Protein AF-A0A9P4US97-F1 (afdb_monomer_lite)

Foldseek 3Di:
DPPDDDDLLDPVNLVVLLVVLVVCVVVVVLVVSLVSLVSSLVSCPVNDDPPDPSNVVSVVVNVVSVVVD

Sequence (69 aa):
IQAEVLAEDHPDRLASQHELARAYQANGQVKQAVELMEYVVKIDQRVFRFDHPSRLLSESTLRSWRVVL

Secondary structure (DSSP, 8-state):
-------TT-HHHHHHHHHHHHHHHHTT-HHHHHHHHHHHHHHHHHHS-TT-HHHHHHHHHHHHHHHH-

InterPro domains:
  IPR011990 Tetratricopeptide-like helical domain superfamily [G3DSA:1.25.40.10] (1-66)
  IPR011990 Tetratricopeptide-like helical domain superfamily [SSF48452] (4-56)

Radius of gyration: 12.4 Å; chains: 1; bounding box: 23×37×25 Å

pLDDT: mean 90.43, std 11.0, range [46.56, 98.0]

Organism: NCBI:txid682080

Structure (mmCIF, N/CA/C/O backbone):
data_AF-A0A9P4US97-F1
#
_entry.id   AF-A0A9P4US97-F1
#
loop_
_atom_site.group_PDB
_atom_site.id
_atom_site.type_symbol
_atom_site.label_atom_id
_atom_site.label_alt_id
_atom_site.label_comp_id
_atom_site.label_asym_id
_atom_site.label_entity_id
_atom_site.label_seq_id
_atom_site.pdbx_PDB_ins_code
_atom_site.Cartn_x
_atom_site.Cartn_y
_atom_site.Cartn_z
_atom_site.occupancy
_atom_site.B_iso_or_equiv
_atom_site.auth_seq_id
_atom_site.auth_comp_id
_atom_site.auth_asym_id
_atom_site.auth_atom_id
_atom_site.pdbx_PDB_model_num
ATOM 1 N N . ILE A 1 1 ? 7.023 -26.027 -6.782 1.00 46.56 1 ILE A N 1
ATOM 2 C CA . ILE A 1 1 ? 6.663 -24.702 -7.338 1.00 46.56 1 ILE A CA 1
ATOM 3 C C . ILE A 1 1 ? 7.744 -23.747 -6.863 1.00 46.56 1 ILE A C 1
ATOM 5 O O . ILE A 1 1 ? 7.902 -23.604 -5.658 1.00 46.56 1 ILE A O 1
ATOM 9 N N . GLN A 1 2 ? 8.567 -23.223 -7.767 1.00 49.75 2 GLN A N 1
ATOM 10 C CA . GLN A 1 2 ? 9.585 -22.234 -7.422 1.00 49.75 2 GLN A CA 1
ATOM 11 C C . GLN A 1 2 ? 8.859 -20.896 -7.273 1.00 49.75 2 GLN A C 1
ATOM 13 O O . GLN A 1 2 ? 8.316 -20.383 -8.245 1.00 49.75 2 GLN A O 1
ATOM 18 N N . ALA A 1 3 ? 8.739 -20.398 -6.044 1.00 55.41 3 ALA A N 1
ATOM 19 C CA . ALA A 1 3 ? 8.218 -19.060 -5.808 1.00 55.41 3 ALA A CA 1
ATOM 20 C C . ALA A 1 3 ? 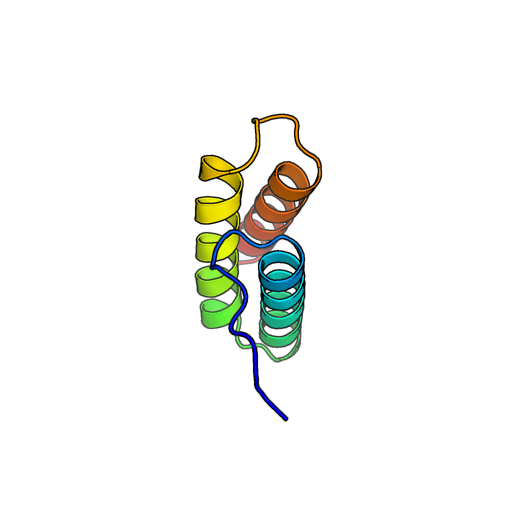9.296 -18.069 -6.258 1.00 55.41 3 ALA A C 1
ATOM 22 O O . ALA A 1 3 ? 10.261 -17.829 -5.534 1.00 55.41 3 ALA A O 1
ATOM 23 N N . GLU A 1 4 ? 9.180 -17.549 -7.478 1.00 71.19 4 GLU A N 1
ATOM 24 C CA . GLU A 1 4 ? 9.981 -16.399 -7.881 1.00 71.19 4 GLU A CA 1
ATOM 25 C C . GLU A 1 4 ? 9.503 -15.193 -7.076 1.00 71.19 4 GLU A C 1
ATOM 27 O O . GLU A 1 4 ? 8.372 -14.722 -7.204 1.00 71.19 4 GLU A O 1
ATOM 32 N N . VAL A 1 5 ? 10.361 -14.734 -6.168 1.00 78.00 5 VAL A N 1
ATOM 33 C CA . VAL A 1 5 ? 10.110 -13.522 -5.399 1.00 78.00 5 VAL A CA 1
ATOM 34 C C . VAL A 1 5 ? 10.273 -12.350 -6.358 1.00 78.00 5 VAL A C 1
ATOM 36 O O . VAL A 1 5 ? 11.392 -11.990 -6.717 1.00 78.00 5 VAL A O 1
ATOM 39 N N . LEU A 1 6 ? 9.152 -11.762 -6.776 1.00 85.44 6 LEU A N 1
ATOM 40 C CA . LEU A 1 6 ? 9.156 -10.530 -7.557 1.00 85.44 6 LEU A CA 1
ATOM 41 C C . LEU A 1 6 ? 9.911 -9.435 -6.791 1.00 85.44 6 LEU A C 1
ATOM 43 O O . LEU A 1 6 ? 9.728 -9.278 -5.574 1.00 85.44 6 LEU A O 1
ATOM 47 N N . ALA A 1 7 ? 10.740 -8.676 -7.509 1.00 89.00 7 ALA A N 1
ATOM 48 C CA . ALA A 1 7 ? 11.448 -7.526 -6.959 1.00 89.00 7 ALA A CA 1
ATOM 49 C C . ALA A 1 7 ? 10.465 -6.519 -6.338 1.00 89.00 7 ALA A C 1
ATOM 51 O O . ALA A 1 7 ? 9.289 -6.468 -6.698 1.00 89.00 7 ALA A O 1
ATOM 52 N N . GLU A 1 8 ? 10.931 -5.732 -5.369 1.00 86.56 8 GLU A N 1
ATOM 53 C CA . GLU A 1 8 ? 10.082 -4.792 -4.623 1.00 86.56 8 GLU A CA 1
ATOM 54 C C . GLU A 1 8 ? 9.413 -3.726 -5.498 1.00 86.56 8 GLU A C 1
ATOM 56 O O . GLU A 1 8 ? 8.338 -3.245 -5.162 1.00 86.56 8 GLU A O 1
ATOM 61 N N . ASP A 1 9 ? 10.039 -3.374 -6.614 1.00 87.94 9 ASP A N 1
ATOM 62 C CA . ASP A 1 9 ? 9.553 -2.429 -7.616 1.00 87.94 9 ASP A CA 1
ATOM 63 C C . ASP A 1 9 ? 8.770 -3.086 -8.759 1.00 87.94 9 ASP A C 1
ATOM 65 O O . ASP A 1 9 ? 8.342 -2.400 -9.690 1.00 87.94 9 ASP A O 1
ATOM 69 N N . HIS A 1 10 ? 8.548 -4.400 -8.700 1.00 90.31 10 HIS A N 1
ATOM 70 C CA . HIS A 1 10 ? 7.786 -5.093 -9.724 1.00 90.31 10 HIS A CA 1
ATOM 71 C C . HIS A 1 10 ? 6.313 -4.643 -9.690 1.00 90.31 10 HIS A C 1
ATOM 73 O O . HIS A 1 10 ? 5.671 -4.768 -8.639 1.00 90.31 10 HIS A O 1
ATOM 79 N N . PRO A 1 11 ? 5.729 -4.197 -10.821 1.00 88.19 11 PRO A N 1
ATOM 80 C CA . PRO A 1 11 ? 4.360 -3.677 -10.863 1.00 88.19 11 PRO A CA 1
ATOM 81 C C . PRO A 1 11 ? 3.316 -4.618 -10.247 1.00 88.19 11 PRO A C 1
ATOM 83 O O . PRO A 1 11 ? 2.495 -4.182 -9.445 1.00 88.19 11 PRO A O 1
ATOM 86 N N . ASP A 1 12 ? 3.391 -5.920 -10.536 1.00 90.88 12 ASP A N 1
ATOM 87 C CA . ASP A 1 12 ? 2.437 -6.905 -9.998 1.00 90.88 12 ASP A CA 1
ATOM 88 C C . ASP A 1 12 ? 2.531 -7.073 -8.474 1.00 90.88 12 ASP A C 1
ATOM 90 O O . ASP A 1 12 ? 1.525 -7.313 -7.796 1.00 90.88 12 ASP A O 1
ATOM 94 N N . ARG A 1 13 ? 3.736 -6.912 -7.908 1.00 92.38 13 ARG A N 1
ATOM 95 C CA . ARG A 1 13 ? 3.934 -6.943 -6.457 1.00 92.38 13 ARG A CA 1
ATOM 96 C C . ARG A 1 13 ? 3.323 -5.702 -5.815 1.00 92.38 13 ARG A C 1
ATOM 98 O O . ARG A 1 13 ? 2.604 -5.841 -4.827 1.00 92.38 13 ARG A O 1
ATOM 105 N N . LEU A 1 14 ? 3.554 -4.523 -6.393 1.00 93.94 14 LEU A N 1
ATOM 106 C CA . LEU A 1 14 ? 2.981 -3.260 -5.916 1.00 93.94 14 LEU A CA 1
ATOM 107 C C . LEU A 1 14 ? 1.448 -3.260 -6.011 1.00 93.94 14 LEU A C 1
ATOM 109 O O . LEU A 1 14 ? 0.776 -2.860 -5.061 1.00 93.94 14 LEU A O 1
ATOM 113 N N . ALA A 1 15 ? 0.885 -3.798 -7.098 1.00 91.62 15 ALA A N 1
ATOM 114 C CA . ALA A 1 15 ? -0.558 -3.980 -7.251 1.00 91.62 15 ALA A CA 1
ATOM 115 C C . ALA A 1 15 ? -1.134 -4.916 -6.174 1.00 91.62 15 ALA A C 1
ATOM 117 O O . ALA A 1 15 ? -2.127 -4.589 -5.524 1.00 91.62 15 ALA A O 1
ATOM 118 N N . SER A 1 16 ? -0.470 -6.046 -5.914 1.00 94.75 16 SER A N 1
ATOM 119 C CA . SER A 1 16 ? -0.883 -6.983 -4.860 1.00 94.75 16 SER A CA 1
ATOM 120 C C . SER A 1 16 ? -0.810 -6.356 -3.461 1.00 94.75 16 SER A C 1
ATOM 122 O O . SER A 1 16 ? -1.686 -6.583 -2.628 1.00 94.75 16 SER A O 1
ATOM 124 N N . GLN A 1 17 ? 0.209 -5.536 -3.190 1.00 96.62 17 GLN A N 1
ATOM 125 C CA . GLN A 1 17 ? 0.346 -4.808 -1.924 1.00 96.62 17 GLN A CA 1
ATOM 126 C C . GLN A 1 17 ? -0.721 -3.719 -1.756 1.00 96.62 17 GLN A C 1
ATOM 128 O O . GLN A 1 17 ? -1.225 -3.535 -0.648 1.00 96.62 17 GLN A O 1
ATOM 133 N N . HIS A 1 18 ? -1.113 -3.039 -2.837 1.00 95.19 18 HIS A N 1
ATOM 134 C CA . HIS A 1 18 ? -2.232 -2.095 -2.824 1.00 95.19 18 HIS A CA 1
ATOM 135 C C . HIS A 1 18 ? -3.534 -2.798 -2.414 1.00 95.19 18 HIS A C 1
ATOM 137 O O . HIS A 1 18 ? -4.237 -2.337 -1.513 1.00 95.19 18 HIS A O 1
ATOM 143 N N . GLU A 1 19 ? -3.841 -3.942 -3.030 1.00 96.62 19 GLU A N 1
ATOM 144 C CA . GLU A 1 19 ? -5.042 -4.718 -2.702 1.00 96.62 19 GLU A CA 1
ATOM 145 C C . GLU A 1 19 ? -4.997 -5.289 -1.278 1.00 96.62 19 GLU A C 1
ATOM 147 O O . GLU A 1 19 ? -6.000 -5.247 -0.564 1.00 96.62 19 GLU A O 1
ATOM 152 N N . LEU A 1 20 ? -3.826 -5.723 -0.802 1.00 97.62 20 LEU A N 1
ATOM 153 C CA . LEU A 1 20 ? -3.652 -6.131 0.593 1.00 97.62 20 LEU A CA 1
ATOM 154 C C . LEU A 1 20 ? -3.928 -4.974 1.568 1.00 97.62 20 LEU A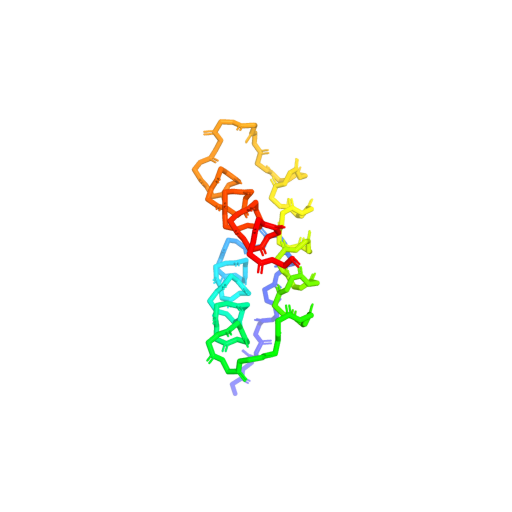 C 1
ATOM 156 O O . LEU A 1 20 ? -4.594 -5.169 2.584 1.00 97.62 20 LEU A O 1
ATOM 160 N N . ALA A 1 21 ? -3.475 -3.759 1.255 1.00 97.19 21 ALA A N 1
ATOM 161 C CA . ALA A 1 21 ? -3.758 -2.586 2.076 1.00 97.19 21 ALA A CA 1
ATOM 162 C C . ALA A 1 21 ? -5.265 -2.269 2.110 1.00 97.19 21 ALA A C 1
ATOM 164 O O . ALA A 1 21 ? -5.808 -1.972 3.176 1.00 97.19 21 ALA A O 1
ATOM 165 N N . ARG A 1 22 ? -5.967 -2.401 0.974 1.00 95.69 22 ARG A N 1
ATOM 166 C CA . ARG A 1 22 ? -7.435 -2.273 0.917 1.00 95.69 22 ARG A CA 1
ATOM 167 C C . ARG A 1 22 ? -8.129 -3.332 1.773 1.00 95.69 22 ARG A C 1
ATOM 169 O O . ARG A 1 22 ? -9.068 -3.000 2.493 1.00 95.69 22 ARG A O 1
ATOM 176 N N . ALA A 1 23 ? -7.653 -4.576 1.742 1.00 98.00 23 ALA A N 1
ATOM 177 C CA . ALA A 1 23 ? -8.185 -5.650 2.577 1.00 98.00 23 ALA A CA 1
ATOM 178 C C . ALA A 1 23 ? -7.983 -5.369 4.077 1.00 98.00 23 ALA A C 1
ATOM 180 O O . ALA A 1 23 ? -8.917 -5.539 4.860 1.00 98.00 23 ALA A O 1
ATOM 181 N N . TYR A 1 24 ? -6.810 -4.869 4.481 1.00 97.62 24 TYR A N 1
ATOM 182 C CA . TYR A 1 24 ? -6.577 -4.435 5.861 1.00 97.62 24 TYR A CA 1
ATOM 183 C C . TYR A 1 24 ? -7.518 -3.304 6.278 1.00 97.62 24 TYR A C 1
ATOM 185 O O . TYR A 1 24 ? -8.092 -3.365 7.363 1.00 97.62 24 TYR A O 1
ATOM 193 N N . GLN A 1 25 ? -7.729 -2.305 5.420 1.00 95.25 25 GLN A N 1
ATOM 194 C CA . GLN A 1 25 ? -8.643 -1.201 5.713 1.00 95.25 25 GLN A CA 1
ATOM 195 C C . GLN A 1 25 ? -10.083 -1.702 5.896 1.00 95.25 25 GLN A C 1
ATOM 197 O O . GLN A 1 25 ? -10.721 -1.358 6.892 1.00 95.25 25 GLN A O 1
ATOM 202 N N . ALA A 1 26 ? -10.554 -2.581 5.006 1.00 95.56 26 ALA A N 1
ATOM 203 C CA . ALA A 1 26 ? -11.884 -3.183 5.090 1.00 95.56 26 ALA A CA 1
ATOM 204 C C . ALA A 1 26 ? -12.066 -4.058 6.344 1.00 95.56 26 ALA A C 1
ATOM 206 O O . ALA A 1 26 ? -13.161 -4.126 6.896 1.00 95.56 26 ALA A O 1
ATOM 207 N N . ASN A 1 27 ? -10.989 -4.687 6.824 1.00 97.31 27 ASN A N 1
ATOM 208 C CA . ASN A 1 27 ? -10.975 -5.481 8.054 1.00 97.31 27 ASN A CA 1
ATOM 209 C C . ASN A 1 27 ? -10.762 -4.635 9.332 1.00 97.31 27 ASN A C 1
ATOM 211 O O . ASN A 1 27 ? -10.525 -5.180 10.408 1.00 97.31 27 ASN A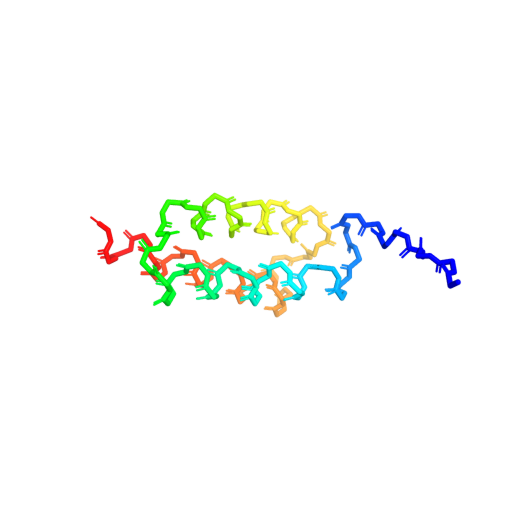 O 1
ATOM 215 N N . GLY A 1 28 ? -10.783 -3.299 9.235 1.00 95.81 28 GLY A N 1
ATOM 216 C CA . GLY A 1 28 ? -10.585 -2.390 10.372 1.00 95.81 28 GLY A CA 1
ATOM 217 C C . GLY A 1 28 ? -9.132 -2.262 10.847 1.00 95.81 28 GLY A C 1
ATOM 218 O O . GLY A 1 28 ? -8.847 -1.551 11.810 1.00 95.81 28 GLY A O 1
ATOM 219 N N . GLN A 1 29 ? -8.182 -2.889 10.154 1.00 97.19 29 GLN A N 1
ATOM 220 C CA . GLN A 1 29 ? -6.745 -2.841 10.434 1.00 97.19 29 GLN A CA 1
ATOM 221 C C . GLN A 1 29 ? -6.107 -1.575 9.845 1.00 97.19 29 GLN A C 1
ATOM 223 O O . GLN A 1 29 ? -5.130 -1.623 9.096 1.00 97.19 29 GLN A O 1
ATOM 228 N N . VAL A 1 30 ? -6.680 -0.414 10.173 1.00 94.62 30 VAL A N 1
ATOM 229 C CA . VAL A 1 30 ? -6.401 0.849 9.474 1.00 94.62 30 VAL A CA 1
ATOM 230 C C . VAL A 1 30 ? -4.928 1.252 9.563 1.00 94.62 30 VAL A C 1
ATOM 232 O O . VAL A 1 30 ? -4.349 1.666 8.563 1.00 94.62 30 VAL A O 1
ATOM 235 N N . LYS A 1 31 ? -4.277 1.060 10.718 1.00 94.94 31 LYS A N 1
ATOM 236 C CA . LYS A 1 31 ? -2.846 1.364 10.878 1.00 94.94 31 LYS A CA 1
ATOM 237 C C . LYS A 1 31 ? -1.971 0.559 9.907 1.00 94.94 31 LYS A C 1
ATOM 239 O O . LYS A 1 31 ? -1.116 1.126 9.239 1.00 94.94 31 LYS A O 1
ATOM 244 N N . GLN A 1 32 ? -2.229 -0.742 9.789 1.00 96.56 32 GLN A N 1
ATOM 245 C CA . GLN A 1 32 ? -1.465 -1.648 8.923 1.00 96.56 32 GLN A CA 1
ATOM 246 C C . GLN A 1 32 ? -1.727 -1.357 7.440 1.00 96.56 32 GLN A C 1
ATOM 248 O O . GLN A 1 32 ? -0.815 -1.444 6.622 1.00 96.56 32 GLN A O 1
ATOM 253 N N . ALA A 1 33 ? -2.960 -0.969 7.096 1.00 96.69 33 ALA A N 1
ATOM 254 C CA . ALA A 1 33 ? -3.302 -0.504 5.756 1.00 96.69 33 ALA A CA 1
ATOM 255 C C . ALA A 1 33 ? -2.505 0.752 5.375 1.00 96.69 33 ALA A C 1
ATOM 257 O O . ALA A 1 33 ? -1.901 0.797 4.304 1.00 96.69 33 ALA A O 1
ATOM 258 N N . VAL A 1 34 ? -2.470 1.752 6.264 1.00 95.81 34 VAL A N 1
ATOM 259 C CA . VAL A 1 34 ? -1.743 3.008 6.035 1.00 95.81 34 VAL A CA 1
ATOM 260 C C . VAL A 1 34 ? -0.244 2.762 5.901 1.00 95.81 34 VAL A C 1
ATOM 262 O O . VAL A 1 34 ? 0.337 3.214 4.921 1.00 95.81 34 VAL A O 1
ATOM 265 N N . GLU A 1 35 ? 0.369 2.000 6.812 1.00 96.81 35 GLU A N 1
ATOM 266 C CA . GLU A 1 35 ? 1.803 1.671 6.751 1.00 96.81 35 GLU A CA 1
ATOM 267 C C . GLU A 1 35 ? 2.176 0.962 5.436 1.00 96.81 35 GLU A C 1
ATOM 269 O O . GLU A 1 35 ? 3.182 1.288 4.802 1.00 96.81 35 GLU A O 1
ATOM 274 N N . LEU A 1 36 ? 1.342 0.021 4.978 1.00 97.50 36 LEU A N 1
ATOM 275 C CA . LEU A 1 36 ? 1.573 -0.677 3.715 1.00 97.50 36 LEU A CA 1
ATOM 276 C C . LEU A 1 36 ? 1.404 0.248 2.501 1.00 97.50 36 LEU A C 1
ATOM 278 O O . LEU A 1 36 ? 2.195 0.184 1.561 1.00 97.50 36 LEU A O 1
ATOM 282 N N . MET A 1 37 ? 0.409 1.135 2.513 1.00 97.31 37 MET A N 1
ATOM 283 C CA . MET A 1 37 ? 0.202 2.089 1.422 1.00 97.31 37 MET A CA 1
ATOM 284 C C . MET A 1 37 ? 1.303 3.160 1.370 1.00 97.31 37 MET A C 1
ATOM 286 O O . MET A 1 37 ? 1.726 3.549 0.285 1.00 97.31 37 MET A O 1
ATOM 290 N N . GLU A 1 38 ? 1.833 3.596 2.516 1.00 97.19 38 GLU A N 1
ATOM 291 C CA . GLU A 1 38 ? 3.018 4.464 2.584 1.00 97.19 38 GLU A CA 1
ATOM 292 C C . GLU A 1 38 ? 4.242 3.811 1.937 1.00 97.19 38 GLU A C 1
ATOM 294 O O . GLU A 1 38 ? 4.986 4.475 1.208 1.00 97.19 38 GLU A O 1
ATOM 299 N N . TYR A 1 39 ? 4.432 2.505 2.157 1.00 96.88 39 TYR A N 1
ATO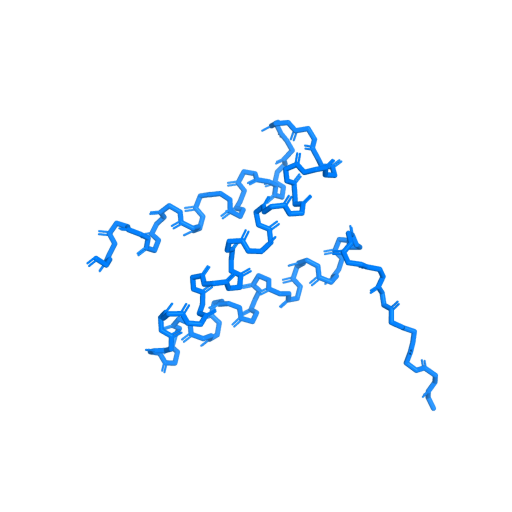M 300 C CA . TYR A 1 39 ? 5.471 1.740 1.476 1.00 96.88 39 TYR A CA 1
ATOM 301 C C . TYR A 1 39 ? 5.264 1.736 -0.045 1.00 96.88 39 TYR A C 1
ATOM 303 O O . TYR A 1 39 ? 6.192 2.092 -0.770 1.00 96.88 39 TYR A O 1
ATOM 311 N N . VAL A 1 40 ? 4.059 1.410 -0.532 1.00 96.44 40 VAL A N 1
ATOM 312 C CA . VAL A 1 40 ? 3.750 1.391 -1.977 1.00 96.44 40 VAL A CA 1
ATOM 313 C C . VAL A 1 40 ? 4.025 2.753 -2.618 1.00 96.44 40 VAL A C 1
ATOM 315 O O . VAL A 1 40 ? 4.759 2.823 -3.602 1.00 96.44 40 VAL A O 1
ATOM 318 N N . VAL A 1 41 ? 3.543 3.845 -2.011 1.00 96.31 41 VAL A N 1
ATOM 319 C CA . VAL A 1 41 ? 3.801 5.214 -2.492 1.00 96.31 41 VAL A CA 1
ATOM 320 C C . VAL A 1 41 ? 5.301 5.495 -2.570 1.00 96.31 41 VAL A C 1
ATOM 322 O O . VAL A 1 41 ? 5.778 6.022 -3.572 1.00 96.31 41 VAL A O 1
ATOM 325 N N . LYS A 1 42 ? 6.082 5.117 -1.553 1.00 96.88 42 LYS A N 1
ATOM 326 C CA . LYS A 1 42 ? 7.534 5.344 -1.549 1.00 96.88 42 LYS A CA 1
ATOM 327 C C . LYS A 1 42 ? 8.239 4.640 -2.714 1.00 96.88 42 LYS A C 1
ATOM 329 O O . LYS A 1 42 ? 9.178 5.203 -3.281 1.00 96.88 42 LYS A O 1
ATOM 334 N N . ILE A 1 43 ? 7.819 3.424 -3.062 1.00 95.69 43 ILE A N 1
ATOM 335 C CA . ILE A 1 43 ? 8.391 2.688 -4.195 1.00 95.69 43 ILE A CA 1
ATOM 336 C C . ILE A 1 43 ? 7.936 3.307 -5.519 1.00 95.69 43 ILE A C 1
ATOM 338 O O . ILE A 1 43 ? 8.784 3.613 -6.359 1.00 95.69 43 ILE A O 1
ATOM 342 N N . ASP A 1 44 ? 6.642 3.593 -5.673 1.00 94.00 44 ASP A N 1
ATOM 343 C CA . ASP A 1 44 ? 6.088 4.237 -6.869 1.00 94.00 44 ASP A CA 1
ATOM 344 C C . ASP A 1 44 ? 6.764 5.581 -7.164 1.00 94.00 44 ASP A C 1
ATOM 346 O O . ASP A 1 44 ? 7.069 5.888 -8.313 1.00 94.00 44 ASP A O 1
ATOM 350 N N . GLN A 1 45 ? 7.062 6.376 -6.133 1.00 95.12 45 GLN A N 1
ATOM 351 C CA . GLN A 1 45 ? 7.753 7.659 -6.281 1.00 95.12 45 GLN A CA 1
ATOM 352 C C . GLN A 1 45 ? 9.194 7.526 -6.783 1.00 95.12 45 GLN A C 1
ATOM 354 O O . GLN A 1 45 ? 9.702 8.454 -7.419 1.00 95.12 45 GLN A O 1
ATOM 359 N N . ARG A 1 46 ? 9.851 6.401 -6.478 1.00 95.00 46 ARG A N 1
ATOM 360 C CA . ARG A 1 46 ? 11.221 6.092 -6.905 1.00 95.00 46 ARG A CA 1
ATOM 361 C C . ARG A 1 46 ? 11.262 5.529 -8.325 1.00 95.00 46 ARG A C 1
ATOM 363 O O . ARG A 1 46 ? 12.207 5.814 -9.053 1.00 95.00 46 ARG A O 1
ATOM 370 N N . VAL A 1 47 ? 10.275 4.714 -8.687 1.00 93.62 47 VAL A N 1
ATOM 371 C CA . VAL A 1 47 ? 10.246 3.946 -9.942 1.00 93.62 47 VAL A CA 1
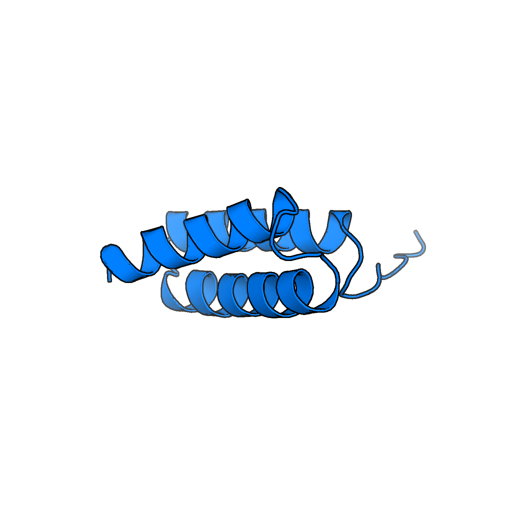ATOM 372 C C . VAL A 1 47 ? 9.553 4.725 -11.055 1.00 93.62 47 VAL A C 1
ATOM 374 O O . VAL A 1 47 ? 10.029 4.755 -12.190 1.00 93.62 47 VAL A O 1
ATOM 377 N N . PHE A 1 48 ? 8.440 5.383 -10.736 1.00 92.50 48 PHE A N 1
ATOM 378 C CA . PHE A 1 48 ? 7.590 6.045 -11.710 1.00 92.50 48 PHE A CA 1
ATOM 379 C C . PHE A 1 48 ? 7.738 7.571 -11.688 1.00 92.50 48 PHE A C 1
ATOM 381 O O . PHE A 1 48 ? 7.900 8.216 -10.644 1.00 92.50 48 PHE A O 1
ATOM 388 N N . ARG A 1 49 ? 7.609 8.175 -12.876 1.00 94.19 49 ARG A N 1
ATOM 389 C CA . ARG A 1 49 ? 7.490 9.632 -13.020 1.00 94.19 49 ARG A CA 1
ATOM 390 C C . ARG A 1 49 ? 6.230 10.149 -12.319 1.00 94.19 49 ARG A C 1
ATOM 392 O O . ARG A 1 49 ? 5.307 9.392 -12.027 1.00 94.19 49 ARG A O 1
ATOM 399 N N . PHE A 1 50 ? 6.212 11.447 -12.026 1.00 91.25 50 PHE A N 1
ATOM 400 C CA . PHE A 1 50 ? 5.159 12.084 -11.227 1.00 91.25 50 PHE A CA 1
ATOM 401 C C . PHE A 1 50 ? 3.751 11.976 -11.845 1.00 91.25 50 PHE A C 1
ATOM 403 O O . PHE A 1 50 ? 2.767 12.047 -11.121 1.00 91.25 50 PHE A O 1
ATOM 410 N N . ASP A 1 51 ? 3.659 11.807 -13.163 1.00 92.75 51 ASP A N 1
ATOM 411 C CA . ASP A 1 51 ? 2.432 11.712 -13.959 1.00 92.75 51 ASP A CA 1
ATOM 412 C C . ASP A 1 51 ? 1.976 10.266 -14.211 1.00 92.75 51 ASP A C 1
ATOM 414 O O . ASP A 1 51 ? 0.957 10.031 -14.862 1.00 92.75 51 ASP A O 1
ATOM 418 N N . HIS A 1 52 ? 2.711 9.278 -13.697 1.00 93.88 52 HIS A N 1
ATOM 419 C CA . HIS A 1 52 ? 2.392 7.880 -13.935 1.00 93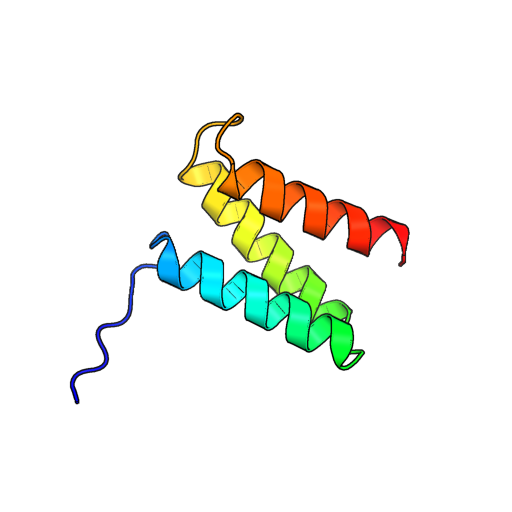.88 52 HIS A CA 1
ATOM 420 C C . HIS A 1 52 ? 1.108 7.455 -13.196 1.00 93.88 52 HIS A C 1
ATOM 422 O O . HIS A 1 52 ? 0.995 7.692 -11.986 1.00 93.88 52 HIS A O 1
ATOM 428 N N . PRO A 1 53 ? 0.174 6.743 -13.857 1.00 93.00 53 PRO A N 1
ATOM 429 C CA . PRO A 1 53 ? -1.108 6.361 -13.264 1.00 93.00 53 PRO A CA 1
ATOM 430 C C . PRO A 1 53 ? -0.998 5.601 -11.938 1.00 93.00 53 PRO A C 1
ATOM 432 O O . PRO A 1 53 ? -1.723 5.917 -10.999 1.00 93.00 53 PRO A O 1
ATOM 435 N N . SER A 1 54 ? -0.073 4.639 -11.825 1.00 89.81 54 SER A N 1
ATOM 436 C CA . SER A 1 54 ? 0.092 3.845 -10.593 1.00 89.81 54 SER A CA 1
ATOM 437 C C . SER A 1 54 ? 0.480 4.702 -9.389 1.00 89.81 54 SER A C 1
ATOM 439 O O . SER A 1 54 ? -0.080 4.529 -8.309 1.00 89.81 54 SER A O 1
ATOM 441 N N . ARG A 1 55 ? 1.365 5.685 -9.600 1.00 93.75 55 ARG A N 1
ATOM 442 C CA . ARG A 1 55 ? 1.797 6.620 -8.559 1.00 93.75 55 ARG A CA 1
ATOM 443 C C . ARG A 1 55 ? 0.655 7.532 -8.124 1.00 93.75 55 ARG A C 1
ATOM 445 O O . ARG A 1 55 ? 0.433 7.717 -6.933 1.00 93.75 55 ARG A O 1
ATOM 452 N N . LEU A 1 56 ? -0.091 8.084 -9.082 1.00 95.69 56 LEU A N 1
ATOM 453 C CA . LEU A 1 56 ? -1.254 8.921 -8.780 1.00 95.69 56 LEU A CA 1
ATOM 454 C C . LEU A 1 56 ? -2.318 8.135 -8.004 1.00 95.69 56 LEU A C 1
ATOM 456 O O . LEU A 1 56 ? -2.900 8.657 -7.053 1.00 95.69 56 LEU A O 1
ATOM 460 N N . LEU A 1 57 ? -2.543 6.871 -8.376 1.00 93.88 57 LEU A N 1
ATOM 461 C CA . LEU A 1 57 ? -3.489 5.992 -7.702 1.00 93.88 57 LEU A CA 1
ATOM 462 C C . LEU A 1 57 ? -3.079 5.746 -6.244 1.00 93.88 57 LEU A C 1
ATOM 464 O O . LEU A 1 57 ? -3.880 6.018 -5.351 1.00 93.88 57 LEU A O 1
ATOM 468 N N . SER A 1 58 ? -1.848 5.294 -5.983 1.00 92.00 58 SER A N 1
ATOM 469 C CA . SER A 1 58 ? -1.380 5.012 -4.617 1.00 92.00 58 SER A CA 1
ATOM 470 C C . SER A 1 58 ? -1.361 6.265 -3.732 1.00 92.00 58 SER A C 1
ATOM 472 O O . SER A 1 58 ? -1.837 6.227 -2.593 1.00 92.00 58 SER A O 1
ATOM 474 N N . GLU A 1 59 ? -0.921 7.411 -4.264 1.00 95.38 59 GLU A N 1
ATOM 475 C CA . GLU A 1 59 ? -0.944 8.695 -3.551 1.00 95.38 59 GLU A CA 1
ATOM 476 C C . GLU A 1 59 ? -2.377 9.156 -3.227 1.00 95.38 59 GLU A C 1
ATOM 478 O O . GLU A 1 59 ? -2.640 9.652 -2.124 1.00 95.38 59 GLU A O 1
ATOM 483 N N . SER A 1 60 ? -3.321 8.979 -4.158 1.00 94.62 60 SER A N 1
ATOM 484 C CA . SER A 1 60 ? -4.730 9.334 -3.944 1.00 94.62 60 SER A CA 1
ATOM 485 C C . SER A 1 60 ? -5.401 8.448 -2.890 1.00 94.62 60 SER A C 1
ATOM 487 O O . SER A 1 60 ? -6.100 8.968 -2.014 1.00 94.62 60 SER A O 1
ATOM 489 N N . THR A 1 61 ? -5.124 7.140 -2.905 1.00 93.25 61 THR A N 1
ATOM 490 C CA . THR A 1 61 ? -5.629 6.187 -1.912 1.00 93.25 61 THR A CA 1
ATOM 491 C C . THR A 1 61 ? -5.115 6.534 -0.518 1.00 93.25 61 THR A C 1
ATOM 493 O O . THR A 1 61 ? -5.908 6.680 0.414 1.00 93.25 61 THR A O 1
ATOM 496 N N . LEU A 1 62 ? -3.803 6.760 -0.371 1.00 94.25 62 LEU A N 1
ATOM 497 C CA . LEU A 1 62 ? -3.214 7.138 0.914 1.00 94.25 62 LEU A CA 1
ATOM 498 C C . LEU A 1 62 ? -3.798 8.452 1.450 1.00 94.25 62 LEU A C 1
ATOM 500 O O . LEU A 1 62 ? -4.080 8.576 2.643 1.00 94.25 62 LEU A O 1
ATOM 504 N N . ARG A 1 63 ? -4.000 9.437 0.565 1.00 94.31 63 ARG A N 1
ATOM 505 C CA . ARG A 1 63 ? -4.620 10.717 0.922 1.00 94.31 63 ARG A CA 1
ATOM 506 C C . ARG A 1 63 ? -6.051 10.522 1.412 1.00 94.31 63 ARG A C 1
ATOM 508 O O . ARG A 1 63 ? -6.410 11.113 2.424 1.00 94.31 63 ARG A O 1
ATOM 515 N N . SER A 1 64 ? -6.847 9.699 0.730 1.00 91.44 64 SER A N 1
ATOM 516 C CA . SER A 1 64 ? -8.220 9.398 1.144 1.00 91.44 64 SER A CA 1
ATOM 517 C C . SER A 1 64 ? -8.265 8.813 2.555 1.00 91.44 64 SER A C 1
ATOM 519 O O . SER A 1 64 ? -9.061 9.264 3.372 1.00 91.44 64 SER A O 1
ATOM 521 N N . TRP A 1 65 ? -7.381 7.870 2.879 1.00 88.75 65 TRP A N 1
ATOM 522 C CA . TRP A 1 65 ? -7.392 7.214 4.189 1.00 88.75 65 TRP A CA 1
ATOM 523 C C . TRP A 1 65 ? -6.940 8.127 5.323 1.00 88.75 65 TRP A C 1
ATOM 525 O O . TRP A 1 65 ? -7.485 8.052 6.418 1.00 88.75 65 TRP A O 1
ATOM 535 N N . ARG A 1 66 ? -6.000 9.039 5.054 1.00 86.31 66 ARG A N 1
ATOM 536 C CA . ARG A 1 66 ? -5.558 10.046 6.031 1.00 86.31 66 ARG A CA 1
ATOM 537 C C . ARG A 1 66 ? -6.591 11.136 6.315 1.00 86.31 66 ARG A C 1
ATOM 539 O O . ARG A 1 66 ? -6.462 11.807 7.323 1.00 86.31 66 ARG A O 1
ATOM 546 N N . VAL A 1 67 ? -7.576 11.340 5.439 1.00 76.81 67 VAL A N 1
ATOM 547 C CA . VAL A 1 67 ? -8.678 12.295 5.677 1.00 76.81 67 VAL A CA 1
ATOM 548 C C . VAL A 1 67 ? -9.770 11.687 6.568 1.00 76.81 67 VAL A C 1
ATOM 550 O O . VAL A 1 67 ? -10.561 12.419 7.153 1.00 76.81 67 VAL A O 1
ATOM 553 N N . VAL A 1 68 ? -9.823 10.356 6.668 1.00 63.59 68 VAL A N 1
ATOM 554 C CA . VAL A 1 68 ? -10.833 9.609 7.442 1.00 63.59 68 VAL A CA 1
ATOM 555 C C . VAL A 1 68 ? -10.316 9.206 8.837 1.00 63.59 68 VAL A C 1
ATOM 557 O O . VAL A 1 68 ? -11.098 8.748 9.669 1.00 63.59 68 VAL A O 1
ATOM 560 N N . LEU A 1 69 ? -9.017 9.391 9.095 1.00 63.03 69 LEU A N 1
ATOM 561 C CA . LEU A 1 69 ? -8.356 9.232 10.396 1.00 63.03 69 LEU A CA 1
ATOM 562 C C . LEU A 1 69 ? -8.285 10.566 11.143 1.00 63.03 69 LEU A C 1
ATOM 564 O O . LEU A 1 69 ? -8.454 10.532 12.381 1.00 63.03 69 LEU A O 1
#